Protein 1NH9 (pdb70)

Solvent-accessible surface area: 5113 Å² total; per-residue (Å²): 209,89,30,28,10,127,9,28,184,109,89,41,94,59,16,1,83,36,0,49,84,15,4,110,98,49,102,61,0,37,0,78,5,119,29,175,16,39,90,36,0,63,67,0,4,59,25,0,96,77,154,96,28,160,86,8,114,54,125,92,98,98,135,34,77,55,175,153,117,104,40,63,24,17,42,6,6,0,14,108

Sequence (80 aa):
MDNVVLIGKKPVMNYVVAVLTQLTSNDEVIIKARGKAINKAVDVAEMIRNRFIKDIKIKKIEIGTDKEVNVSTIEIVLAK

Radius of gyration: 12.1 Å; Cα contacts (8 Å, |Δi|>4): 144; chains: 1; bounding box: 22×22×36 Å

Structure (mmCIF, N/CA/C/O backbone):
data_1NH9
#
_entry.id   1NH9
#
_cell.length_a   51.506
_cell.length_b   51.506
_cell.length_c   125.307
_cell.angle_alpha   90.00
_cell.angle_beta   90.00
_cell.angle_gamma   120.00
#
_symmetry.space_group_name_H-M   'P 65 2 2'
#
loop_
_entity.id
_entity.type
_entity.pdbx_description
1 polymer 'DNA-binding protein Alba'
2 water water
#
loop_
_atom_site.group_PDB
_atom_site.id
_atom_site.type_symbol
_atom_site.label_atom_id
_atom_site.label_alt_id
_atom_site.label_comp_id
_atom_site.label_asym_id
_atom_site.label_entity_id
_atom_site.label_seq_id
_atom_site.pdbx_PDB_ins_code
_atom_site.Cartn_x
_atom_site.Cartn_y
_atom_site.Cartn_z
_atom_site.occupancy
_atom_site.B_iso_or_equiv
_atom_site.auth_seq_id
_atom_site.auth_comp_id
_atom_site.auth_asym_id
_atom_site.auth_atom_id
_atom_site.pdbx_PDB_model_num
ATOM 1 N N . MET A 1 1 ? -22.340 15.180 -188.097 1.00 84.30 1 MET A N 1
ATOM 2 C CA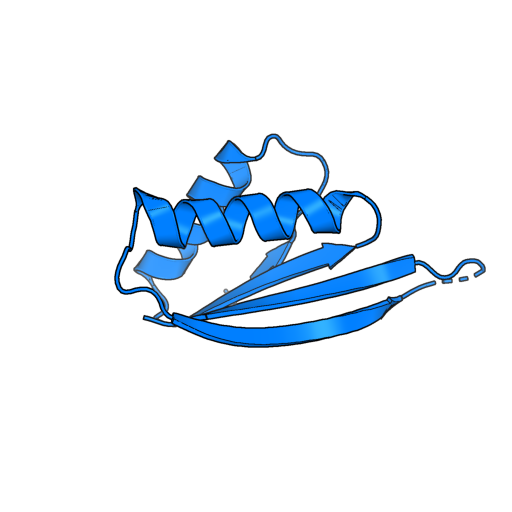 . MET A 1 1 ? -21.126 15.682 -187.390 1.00 72.89 1 MET A CA 1
ATOM 3 C C . MET A 1 1 ? -21.269 17.143 -186.950 1.00 61.29 1 MET A C 1
ATOM 4 O O . MET A 1 1 ? -21.945 17.945 -187.610 1.00 50.73 1 MET A O 1
ATOM 9 N N . ASP A 1 2 ? -20.634 17.478 -185.827 1.00 37.81 2 ASP A N 1
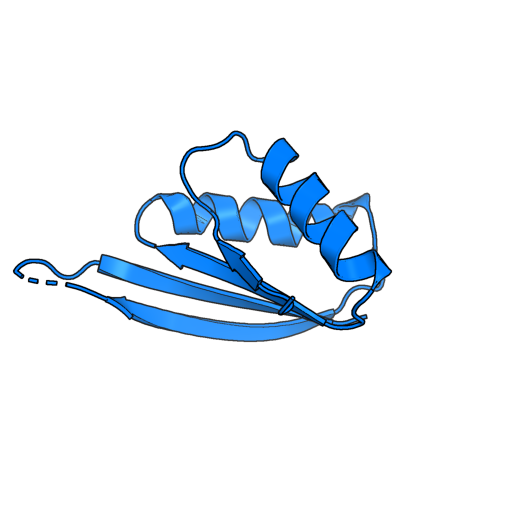ATOM 10 C CA . ASP A 1 2 ? -20.657 18.838 -185.303 1.00 53.83 2 ASP A CA 1
ATOM 11 C C . ASP A 1 2 ? -19.682 19.708 -186.097 1.00 50.96 2 ASP A C 1
ATOM 12 O O . ASP A 1 2 ? -19.108 19.272 -187.089 1.00 37.55 2 ASP A O 1
ATOM 17 N N . ASN A 1 3 ? -19.484 20.932 -185.642 1.00 30.20 3 ASN A N 1
ATOM 18 C CA . ASN A 1 3 ? -18.632 21.874 -186.349 1.00 29.05 3 ASN A CA 1
ATOM 19 C C . ASN A 1 3 ? -17.366 22.246 -185.564 1.00 32.03 3 ASN A C 1
ATOM 20 O O . ASN A 1 3 ? -16.895 23.366 -185.651 1.00 27.99 3 ASN A O 1
ATOM 25 N N . VAL A 1 4 ? -16.817 21.302 -184.812 1.00 23.02 4 VAL A N 1
ATOM 26 C CA . VAL A 1 4 ? -15.649 21.582 -183.975 1.00 37.03 4 VAL A CA 1
ATOM 27 C C . VAL A 1 4 ? -14.370 20.999 -184.530 1.00 51.81 4 VAL A C 1
ATOM 28 O O . VAL A 1 4 ? -14.379 19.904 -185.091 1.00 31.94 4 VAL A O 1
ATOM 32 N N . VAL A 1 5 ? -13.277 21.746 -184.377 1.00 24.54 5 VAL A N 1
ATOM 33 C CA . VAL A 1 5 ? -11.967 21.280 -184.791 1.00 24.80 5 VAL A CA 1
ATOM 34 C C . VAL A 1 5 ? -11.062 21.410 -183.560 1.00 21.45 5 VAL A C 1
ATOM 35 O O . VAL A 1 5 ? -10.810 22.515 -183.076 1.00 20.83 5 VAL A O 1
ATOM 39 N N . LEU A 1 6 ? -10.594 20.266 -183.068 1.00 17.51 6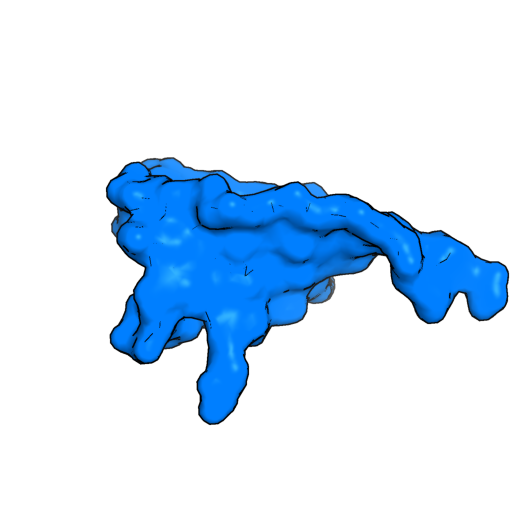 LEU A N 1
ATOM 40 C CA . LEU A 1 6 ? -9.726 20.187 -181.907 1.00 29.97 6 LEU A CA 1
ATOM 41 C C . LEU A 1 6 ? -8.278 20.345 -182.346 1.00 35.66 6 LEU A C 1
ATOM 42 O O . LEU A 1 6 ? -7.745 19.500 -183.046 1.00 28.37 6 LEU A O 1
ATOM 47 N N . ILE A 1 7 ? -7.642 21.434 -181.933 1.00 21.18 7 ILE A N 1
ATOM 48 C CA . ILE A 1 7 ? -6.255 21.700 -182.322 1.00 24.08 7 ILE A CA 1
ATOM 49 C C . ILE A 1 7 ? -5.286 20.992 -181.380 1.00 34.42 7 ILE A C 1
ATOM 50 O O . ILE A 1 7 ? -5.279 21.248 -180.177 1.00 33.60 7 ILE A O 1
ATOM 55 N N . GLY A 1 8 ? -4.474 20.097 -181.934 1.00 24.82 8 GLY A N 1
ATOM 56 C CA . GLY A 1 8 ? -3.510 19.383 -181.122 1.00 33.42 8 GLY A CA 1
ATOM 57 C C . GLY A 1 8 ? -2.084 19.491 -181.647 1.00 25.64 8 GLY A C 1
ATOM 58 O O . GLY A 1 8 ? -1.618 20.563 -182.036 1.00 34.02 8 GLY A O 1
ATOM 59 N N . LYS A 1 9 ? -1.404 18.354 -181.680 1.00 32.64 9 LYS A N 1
ATOM 60 C CA . LYS A 1 9 ? -0.022 18.289 -182.108 1.00 29.73 9 LYS A CA 1
ATOM 61 C C . LYS A 1 9 ? 0.265 18.239 -183.600 1.00 23.99 9 LYS A C 1
ATOM 62 O O . LYS A 1 9 ? 1.427 18.324 -183.998 1.00 32.92 9 LYS A O 1
ATOM 68 N N . LYS A 1 10 ? -0.760 18.105 -184.434 1.00 25.10 10 LYS A N 1
ATOM 69 C CA . LYS A 1 10 ? -0.508 18.044 -185.872 1.00 26.35 10 LYS A CA 1
ATOM 70 C C . LYS A 1 10 ? -0.017 19.385 -186.446 1.00 27.05 10 LYS A C 1
ATOM 71 O O . LYS A 1 10 ? -0.194 20.434 -185.824 1.00 25.65 10 LYS A O 1
ATOM 77 N N . PRO A 1 11 ? 0.620 19.368 -187.636 1.00 30.85 11 PRO A N 1
ATOM 78 C CA . PRO A 1 11 ? 1.101 20.632 -188.214 1.00 32.06 11 PRO A CA 1
ATOM 79 C C . PRO A 1 11 ? -0.058 21.592 -188.493 1.00 36.51 11 PRO A C 1
ATOM 80 O O . PRO A 1 11 ? -1.155 21.171 -188.867 1.00 28.77 11 PRO A O 1
ATOM 84 N N . VAL A 1 12 ? 0.200 22.880 -188.322 1.00 33.11 12 VAL A N 1
ATOM 85 C CA . VAL A 1 12 ? -0.816 23.903 -188.519 1.00 26.48 12 VAL A CA 1
ATOM 86 C C . VAL A 1 12 ? -1.654 23.723 -189.782 1.00 28.99 12 VAL A C 1
ATOM 87 O O . VAL A 1 12 ? -2.869 23.861 -189.737 1.00 23.80 12 VAL A O 1
ATOM 91 N N . MET A 1 13 ? -1.024 23.390 -190.903 1.00 25.40 13 MET A N 1
ATOM 92 C CA . MET A 1 13 ? -1.769 23.268 -192.150 1.00 20.13 13 MET A CA 1
ATOM 93 C C . MET A 1 13 ? -2.868 22.212 -192.141 1.00 20.68 13 MET A C 1
ATOM 94 O O . MET A 1 13 ? -3.898 22.397 -192.784 1.00 28.98 13 MET A O 1
ATOM 99 N N . ASN A 1 14 ? -2.647 21.119 -191.415 1.00 22.85 14 ASN A N 1
ATOM 100 C CA . ASN A 1 14 ? -3.646 20.056 -191.293 1.00 26.88 14 ASN A CA 1
ATOM 101 C C . ASN A 1 14 ? -4.937 20.630 -190.681 1.00 26.61 14 ASN A C 1
ATOM 102 O O . ASN A 1 14 ? -6.036 20.310 -191.121 1.00 26.57 14 ASN A O 1
ATOM 107 N N . TYR A 1 15 ? -4.796 21.479 -189.668 1.00 25.92 15 TYR A N 1
ATOM 108 C CA . TYR A 1 15 ? -5.963 22.092 -189.023 1.00 30.19 15 TYR A CA 1
ATOM 109 C C . TYR A 1 15 ? -6.560 23.172 -189.896 1.00 26.92 15 TYR A C 1
ATOM 110 O O . TYR A 1 15 ? -7.763 23.423 -189.860 1.00 24.85 15 TYR A O 1
ATOM 119 N N . VAL A 1 16 ? -5.722 23.844 -190.674 1.00 24.19 16 VAL A N 1
ATOM 120 C CA . VAL A 1 16 ? -6.254 24.850 -191.577 1.00 20.94 16 VAL A CA 1
ATOM 121 C C . VAL A 1 16 ? -7.197 24.119 -192.555 1.00 27.56 16 VAL A C 1
ATOM 122 O O . VAL A 1 16 ? -8.288 24.586 -192.853 1.00 24.20 16 VAL A O 1
ATOM 126 N N . VAL A 1 17 ? -6.761 22.982 -193.078 1.00 25.41 17 VAL A N 1
ATOM 127 C CA . VAL A 1 17 ? -7.616 22.228 -194.004 1.00 25.63 17 VAL A CA 1
ATOM 128 C C . VAL A 1 17 ? -8.873 21.682 -193.284 1.00 22.11 17 VAL A C 1
ATOM 129 O O . VAL A 1 17 ? -9.948 21.652 -193.860 1.00 24.75 17 VAL A O 1
ATOM 133 N N . ALA A 1 18 ? -8.729 21.260 -192.029 1.00 24.11 18 ALA A N 1
ATOM 134 C CA . ALA A 1 18 ? -9.878 20.724 -191.297 1.00 25.52 18 ALA A CA 1
ATOM 135 C C . ALA A 1 18 ? -10.913 21.821 -191.098 1.00 28.70 18 ALA A C 1
ATOM 136 O O . ALA A 1 18 ? -12.116 21.570 -191.242 1.00 25.48 18 ALA A O 1
ATOM 138 N N . VAL A 1 19 ? -10.457 23.041 -190.802 1.00 19.91 19 VAL A N 1
ATOM 139 C CA . VAL A 1 19 ? -11.372 24.171 -190.625 1.00 17.65 19 VAL A CA 1
ATOM 140 C C . VAL A 1 19 ? -12.067 24.490 -191.955 1.00 23.48 19 VAL A C 1
ATOM 141 O O . VAL A 1 19 ? -13.253 24.802 -191.975 1.00 25.26 19 VAL A O 1
ATOM 145 N N . LEU A 1 20 ? -11.325 24.447 -193.061 1.00 31.50 20 LEU A N 1
ATOM 146 C CA . LEU A 1 20 ? -11.915 24.707 -194.385 1.00 32.81 20 LEU A CA 1
ATOM 147 C C . LEU A 1 20 ? -12.972 23.637 -194.688 1.00 21.23 20 LEU A C 1
ATOM 148 O O . LEU A 1 20 ? -14.020 23.923 -195.247 1.00 29.16 20 LEU A O 1
ATOM 153 N N . THR A 1 21 ? -12.674 22.397 -194.315 1.00 24.13 21 THR A N 1
ATOM 154 C CA . THR A 1 21 ? -13.610 21.289 -194.526 1.00 36.12 21 THR A CA 1
ATOM 155 C C . THR A 1 21 ? -14.937 21.545 -193.795 1.00 42.55 21 THR A C 1
ATOM 156 O O . THR A 1 21 ? -16.012 21.384 -194.366 1.00 30.75 21 THR A O 1
ATOM 160 N N . GLN A 1 22 ? -14.855 21.967 -192.536 1.00 27.94 22 GLN A N 1
ATOM 161 C CA . GLN A 1 22 ? -16.037 22.261 -191.724 1.00 19.55 22 GLN A CA 1
ATOM 162 C C . GLN A 1 22 ? -16.798 23.454 -192.274 1.00 29.71 22 GLN A C 1
ATOM 163 O O . GLN A 1 22 ? -18.025 23.486 -192.243 1.00 28.42 22 GLN A O 1
ATOM 169 N N . LEU A 1 23 ? -16.064 24.442 -192.774 1.00 23.60 23 LEU A N 1
ATOM 170 C CA . LEU A 1 23 ? -16.689 25.636 -193.320 1.00 31.38 23 LEU A CA 1
ATOM 171 C C . LEU A 1 23 ? -17.436 25.348 -194.637 1.00 30.41 23 LEU A C 1
ATOM 172 O O . LEU A 1 23 ? -18.187 26.198 -195.125 1.00 35.41 23 LEU A O 1
ATOM 177 N N . THR A 1 24 ? -17.239 24.165 -195.217 1.00 31.38 24 THR A N 1
ATOM 178 C CA . THR A 1 24 ? -17.954 23.836 -196.461 1.00 36.60 24 THR A CA 1
ATOM 179 C C . THR A 1 24 ? -19.400 23.429 -196.165 1.00 36.43 24 THR A C 1
ATOM 180 O O . THR A 1 24 ? -20.276 23.572 -197.021 1.00 36.46 24 THR A O 1
ATOM 184 N N . SER A 1 25 ? -19.647 22.932 -194.954 1.00 29.43 25 SER A N 1
ATOM 185 C CA . SER A 1 25 ? -20.999 22.488 -194.553 1.00 23.73 25 SER A CA 1
ATOM 186 C C . SER A 1 25 ? -21.609 23.345 -193.448 1.00 35.66 25 SER A C 1
ATOM 187 O O . SER A 1 25 ? -22.788 23.207 -193.125 1.00 32.81 25 SER A O 1
ATOM 190 N N . ASN A 1 26 ? -20.807 24.232 -192.869 1.00 28.09 26 ASN A N 1
ATOM 191 C CA . ASN A 1 26 ? -21.279 25.088 -191.787 1.00 26.12 26 ASN A CA 1
ATOM 192 C C . ASN A 1 26 ? -20.888 26.542 -192.017 1.00 27.79 26 ASN A C 1
ATOM 193 O O . ASN A 1 26 ? -19.887 26.826 -192.666 1.00 30.92 26 ASN A O 1
ATOM 198 N N . ASP A 1 27 ? -21.682 27.458 -191.476 1.00 22.73 27 ASP A N 1
ATOM 199 C CA . ASP A 1 27 ? -21.390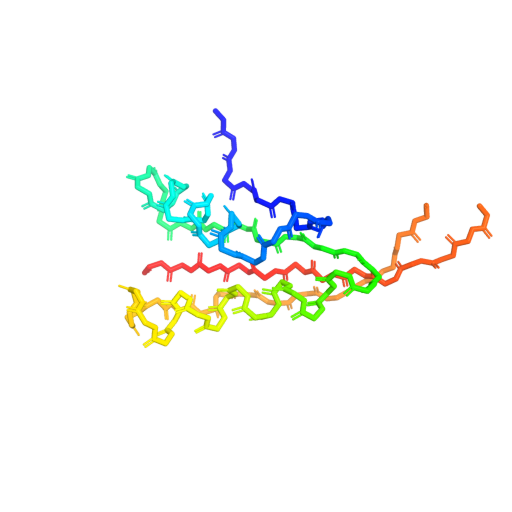 28.880 -191.590 1.00 35.01 27 ASP A CA 1
ATOM 200 C C . ASP A 1 27 ? -20.606 29.306 -190.347 1.00 26.65 27 ASP A C 1
ATOM 201 O O . ASP A 1 27 ? -20.130 30.433 -190.263 1.00 32.97 27 ASP A O 1
ATOM 206 N N . GLU A 1 28 ? -20.495 28.385 -189.392 1.00 25.20 28 GLU A N 1
ATOM 207 C CA . GLU A 1 28 ? -19.747 28.612 -188.155 1.00 28.34 28 GLU A CA 1
ATOM 208 C C . GLU A 1 28 ? -18.851 27.418 -187.831 1.00 33.34 28 GLU A C 1
ATOM 209 O O . GLU A 1 28 ? -19.249 26.265 -188.013 1.00 34.51 28 GLU A O 1
ATOM 215 N N . VAL A 1 29 ? -17.642 27.683 -187.344 1.00 20.12 29 VAL A N 1
ATOM 216 C CA . VAL A 1 29 ? -16.756 26.591 -186.951 1.00 14.17 29 VAL A CA 1
ATOM 217 C C . VAL A 1 29 ? -16.126 26.922 -185.612 1.00 22.70 29 VAL A C 1
ATOM 218 O O . VAL A 1 29 ? -15.732 28.068 -185.372 1.00 26.35 29 VAL A O 1
ATOM 222 N N . ILE A 1 30 ? -16.067 25.930 -184.731 1.00 20.94 30 ILE A N 1
ATOM 223 C CA . ILE A 1 30 ? -15.473 26.130 -183.417 1.00 21.84 30 ILE A CA 1
ATOM 224 C C . ILE A 1 30 ? -14.088 25.481 -183.326 1.00 27.59 30 ILE A C 1
ATOM 225 O O . ILE A 1 30 ? -13.950 24.268 -183.475 1.00 25.51 30 ILE A O 1
ATOM 230 N N . ILE A 1 31 ? -13.079 26.307 -183.063 1.00 18.56 31 ILE A N 1
ATOM 231 C CA . ILE A 1 31 ? -11.699 25.858 -182.917 1.00 20.89 31 ILE A CA 1
ATOM 232 C C . ILE A 1 31 ? -11.408 25.831 -181.410 1.00 19.25 31 ILE A C 1
ATOM 233 O O . ILE A 1 31 ? -11.578 26.828 -180.715 1.00 23.61 31 ILE A O 1
ATOM 238 N N . LYS A 1 32 ? -10.987 24.680 -180.921 1.00 18.67 32 LYS A N 1
ATOM 239 C CA . LYS A 1 32 ? -10.691 24.500 -179.511 1.00 20.72 32 LYS A CA 1
ATOM 240 C C . LYS A 1 32 ? -9.261 24.001 -179.365 1.00 20.01 32 LYS A C 1
ATOM 241 O O . LYS A 1 32 ? -8.798 23.217 -180.183 1.00 24.54 32 LYS A O 1
ATOM 247 N N . ALA A 1 33 ? -8.561 24.451 -178.322 1.00 24.47 33 ALA A N 1
ATOM 248 C CA . ALA A 1 33 ? -7.201 23.989 -178.070 1.00 14.55 33 ALA A CA 1
ATOM 249 C C . ALA A 1 33 ? -6.871 24.191 -176.595 1.00 23.91 33 ALA A C 1
ATOM 250 O O . ALA A 1 33 ? -7.504 25.008 -175.914 1.00 23.12 33 ALA A O 1
ATOM 252 N N . ARG A 1 34 ? -5.885 23.436 -176.113 1.00 22.67 34 ARG A N 1
ATOM 253 C CA . ARG A 1 34 ? -5.450 23.515 -174.720 1.00 26.90 34 ARG A CA 1
ATOM 254 C C . ARG A 1 34 ? -3.937 23.667 -174.610 1.00 19.86 34 ARG A C 1
ATOM 255 O O . ARG A 1 34 ? -3.193 23.271 -175.514 1.00 27.57 34 ARG A O 1
ATOM 263 N N . GLY A 1 35 ? -3.492 24.231 -173.490 1.00 30.41 35 GLY A N 1
ATOM 264 C CA . GLY A 1 35 ? -2.068 24.410 -173.263 1.00 24.92 35 GLY A CA 1
ATOM 265 C C . GLY A 1 35 ? -1.276 25.065 -174.380 1.00 39.09 35 GLY A C 1
ATOM 266 O O . GLY A 1 35 ? -1.670 26.108 -174.914 1.00 26.92 35 GLY A O 1
ATOM 267 N N . LYS A 1 36 ? -0.153 24.446 -174.740 1.00 30.85 36 LYS A N 1
ATOM 268 C CA . LYS A 1 36 ? 0.723 24.968 -175.795 1.00 31.86 36 LYS A CA 1
ATOM 269 C C . LYS A 1 36 ? 0.088 24.996 -177.185 1.00 31.31 36 LYS A C 1
ATOM 270 O O . LYS A 1 36 ? 0.576 25.690 -178.066 1.00 39.03 36 LYS A O 1
ATOM 276 N N . ALA A 1 37 ? -1.006 24.265 -177.395 1.00 23.79 37 ALA A N 1
ATOM 277 C CA . ALA A 1 37 ? -1.670 24.278 -178.713 1.00 27.91 37 ALA A CA 1
ATOM 278 C C . ALA A 1 37 ? -2.512 25.546 -178.907 1.00 20.80 37 ALA A C 1
ATOM 279 O O . ALA A 1 37 ? -2.982 25.840 -180.002 1.00 24.30 37 ALA A O 1
ATOM 281 N N . ILE A 1 38 ? -2.683 26.313 -177.841 1.00 19.89 38 ILE A N 1
ATOM 282 C CA . ILE A 1 38 ? -3.451 27.553 -177.933 1.00 19.04 38 ILE A CA 1
ATOM 283 C C . ILE A 1 38 ? -2.856 28.499 -178.964 1.00 22.48 38 ILE A C 1
ATOM 284 O O . ILE A 1 38 ? -3.584 29.128 -179.719 1.00 18.86 38 ILE A O 1
ATOM 289 N N . ASN A 1 39 ? -1.531 28.602 -179.012 1.00 21.55 39 ASN A N 1
ATOM 290 C CA . ASN A 1 39 ? -0.941 29.516 -179.963 1.00 23.77 39 ASN A CA 1
ATOM 291 C C . ASN A 1 39 ? -1.128 29.031 -181.392 1.00 23.65 39 ASN A C 1
ATOM 292 O O . ASN A 1 39 ? -1.194 29.844 -182.306 1.00 19.86 39 ASN A O 1
ATOM 297 N N . LYS A 1 40 ? -1.231 27.713 -181.570 1.00 23.44 40 LYS A N 1
ATOM 298 C CA . LYS A 1 40 ? -1.447 27.130 -182.895 1.00 23.72 40 LYS A CA 1
ATOM 299 C C . LYS A 1 40 ? -2.911 27.385 -183.292 1.00 17.50 40 LYS A C 1
ATOM 300 O O . LYS A 1 40 ? -3.216 27.616 -184.463 1.00 21.34 40 LYS A O 1
ATOM 306 N N . ALA A 1 41 ? -3.821 27.362 -182.312 1.00 24.42 41 ALA A N 1
ATOM 307 C CA . ALA A 1 41 ? -5.242 27.629 -182.603 1.00 28.57 41 ALA A CA 1
ATOM 308 C C . ALA A 1 41 ? -5.381 29.056 -183.117 1.00 23.01 41 ALA A C 1
ATOM 309 O O . ALA A 1 41 ? -6.140 29.320 -184.055 1.00 21.30 41 ALA A O 1
ATOM 311 N N . VAL A 1 42 ? -4.640 29.984 -182.518 1.00 24.07 42 VAL A N 1
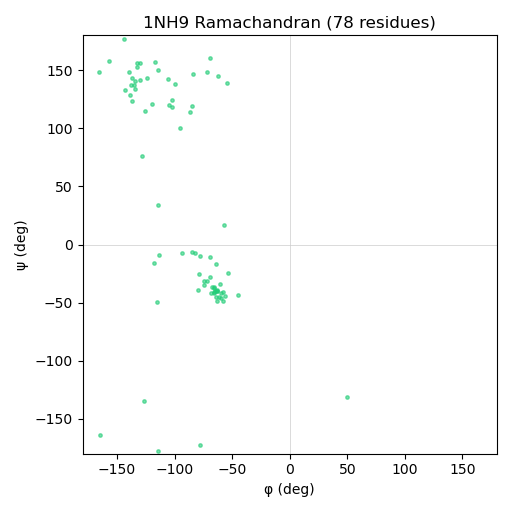ATOM 312 C CA . VAL A 1 42 ? -4.716 31.355 -182.987 1.00 18.00 42 VAL A CA 1
ATOM 313 C C . VAL A 1 42 ? -4.090 31.450 -184.389 1.00 21.64 42 VAL A C 1
ATOM 314 O O . VAL A 1 42 ? -4.624 32.137 -185.258 1.00 23.69 42 VAL A O 1
ATOM 318 N N . ASP A 1 43 ? -2.964 30.768 -184.608 1.00 22.62 43 ASP A N 1
ATOM 319 C CA . ASP A 1 43 ? -2.332 30.761 -185.933 1.00 20.05 43 ASP A CA 1
ATOM 320 C C . ASP A 1 43 ? -3.316 30.270 -186.984 1.00 21.34 43 ASP A C 1
ATOM 321 O O . ASP A 1 43 ? -3.413 30.829 -188.077 1.00 25.19 43 ASP A O 1
ATOM 326 N N . VAL A 1 44 ? -4.028 29.202 -186.653 1.00 20.16 44 VAL A N 1
ATOM 327 C CA . VAL A 1 44 ? -4.988 28.651 -187.600 1.00 28.47 44 VAL A CA 1
ATOM 328 C C . VAL A 1 44 ? -6.094 29.645 -187.914 1.00 37.05 44 VAL A C 1
ATOM 329 O O . VAL A 1 44 ? -6.404 29.896 -189.088 1.00 24.62 44 VAL A O 1
ATOM 333 N N . ALA A 1 45 ? -6.679 30.237 -186.876 1.00 21.85 45 ALA A N 1
ATOM 334 C CA . ALA A 1 45 ? -7.766 31.196 -187.100 1.00 27.92 45 ALA A CA 1
ATOM 335 C C . ALA A 1 45 ? -7.276 32.403 -187.874 1.00 25.82 45 ALA A C 1
ATOM 336 O O . ALA A 1 45 ? -7.996 32.922 -188.744 1.00 25.66 45 ALA A O 1
ATOM 338 N N . GLU A 1 46 ? -6.061 32.863 -187.572 1.00 17.57 46 GLU A N 1
ATOM 339 C CA . GLU A 1 46 ? -5.530 34.042 -188.285 1.00 25.87 46 GLU A CA 1
ATOM 340 C C . GLU A 1 46 ? -5.256 33.731 -189.760 1.00 41.13 46 GLU A C 1
ATOM 341 O O . GLU A 1 46 ? -5.463 34.570 -190.649 1.00 28.33 46 GLU A O 1
ATOM 347 N N . MET A 1 47 ? -4.797 32.519 -190.023 1.00 24.37 47 MET A N 1
ATOM 348 C CA . MET A 1 47 ? -4.538 32.132 -191.407 1.00 30.16 47 MET A CA 1
ATOM 349 C C . MET A 1 47 ? -5.829 32.122 -192.230 1.00 28.74 47 MET A C 1
ATOM 350 O O . MET A 1 47 ? -5.864 32.629 -193.346 1.00 31.40 47 MET A O 1
ATOM 355 N N . ILE A 1 48 ? -6.895 31.554 -191.672 1.00 25.31 48 ILE A N 1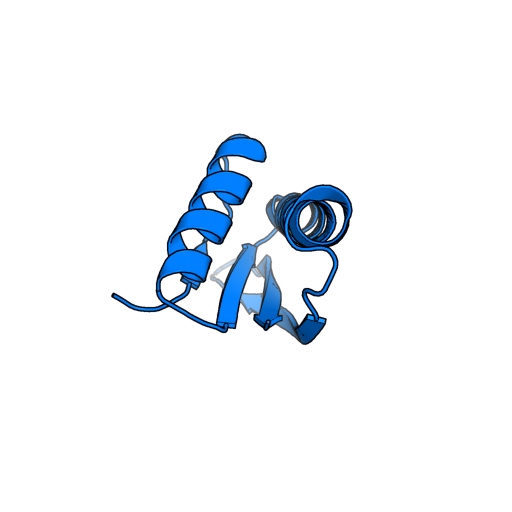
ATOM 356 C CA . ILE A 1 48 ? -8.181 31.489 -192.374 1.00 18.57 48 ILE A CA 1
ATOM 357 C C . ILE A 1 48 ? -8.621 32.913 -192.723 1.00 53.44 48 ILE A C 1
ATOM 358 O O . ILE A 1 48 ? -8.990 33.221 -193.858 1.00 29.77 48 ILE A O 1
ATOM 363 N N . ARG A 1 49 ? -8.547 33.778 -191.723 1.00 34.40 49 ARG A N 1
ATOM 364 C CA . ARG A 1 49 ? -8.925 35.179 -191.826 1.00 31.46 49 ARG A CA 1
ATOM 365 C C . ARG A 1 49 ? -8.027 35.977 -192.777 1.00 36.09 49 ARG A C 1
ATOM 366 O O . ARG A 1 49 ? -8.496 36.798 -193.566 1.00 34.25 49 ARG A O 1
ATOM 374 N N . ASN A 1 50 ? -6.729 35.726 -192.705 1.00 31.22 50 ASN A N 1
ATOM 375 C CA . ASN A 1 50 ? -5.781 36.459 -193.537 1.00 31.93 50 ASN A CA 1
ATOM 376 C C . ASN A 1 50 ? -5.672 35.990 -194.971 1.00 49.54 50 ASN A C 1
ATOM 377 O O . ASN A 1 50 ? -5.552 36.816 -195.869 1.00 41.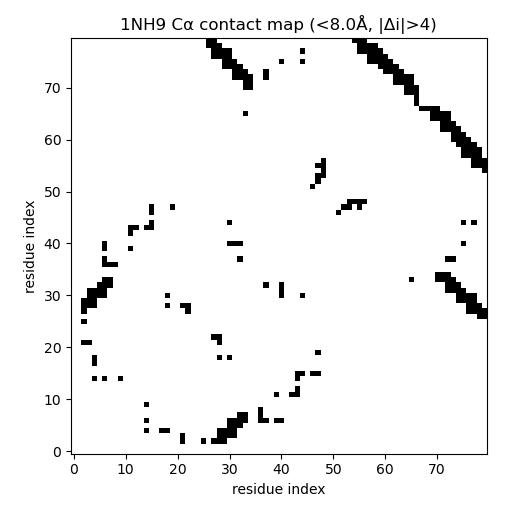66 50 ASN A O 1
ATOM 382 N N . ARG A 1 51 ? -5.721 34.677 -195.185 1.00 36.76 51 ARG A N 1
ATOM 383 C CA . ARG A 1 51 ? -5.509 34.124 -196.517 1.00 45.88 51 ARG A CA 1
ATOM 384 C C . ARG A 1 51 ? -6.582 33.327 -197.249 1.00 59.45 51 ARG A C 1
ATOM 385 O O . ARG A 1 51 ? -6.479 33.154 -198.464 1.00 50.01 51 ARG A O 1
ATOM 393 N N . PHE A 1 52 ? -7.608 32.849 -196.553 1.00 40.39 52 PHE A N 1
ATOM 394 C CA . PHE A 1 52 ? -8.590 32.019 -197.224 1.00 32.68 52 PHE A CA 1
ATOM 395 C C . PHE A 1 52 ? -9.995 32.545 -197.328 1.00 43.54 52 PHE A C 1
ATOM 396 O O . PHE A 1 52 ? -10.585 32.527 -198.399 1.00 38.83 52 PHE A O 1
ATOM 404 N N . ILE A 1 53 ? -10.540 32.996 -196.212 1.00 38.21 53 ILE A N 1
ATOM 405 C CA . ILE A 1 53 ? -11.889 33.536 -196.193 1.00 39.50 53 ILE A CA 1
ATOM 406 C C . ILE A 1 53 ? -11.744 34.877 -195.510 1.00 49.51 53 ILE A C 1
ATOM 407 O O . ILE A 1 53 ? -12.087 35.037 -194.341 1.00 56.12 53 ILE A O 1
ATOM 412 N N . LYS A 1 54 ? -11.215 35.840 -196.254 1.00 65.92 54 LYS A N 1
ATOM 413 C CA . LYS A 1 54 ? -10.975 37.176 -195.734 1.00 48.53 54 LYS A CA 1
ATOM 414 C C . LYS A 1 54 ? -12.177 37.866 -195.094 1.00 63.18 54 LYS A C 1
ATOM 415 O O . LYS A 1 54 ? -12.005 38.747 -194.246 1.00 66.73 54 LYS A O 1
ATOM 421 N N . ASP A 1 55 ? -13.386 37.466 -195.487 1.00 42.70 55 ASP A N 1
ATOM 422 C CA . ASP A 1 55 ? -14.605 38.067 -194.936 1.00 63.03 55 ASP A CA 1
ATOM 423 C C . ASP A 1 55 ? -15.024 37.407 -193.622 1.00 49.32 55 ASP A C 1
ATOM 424 O O . ASP A 1 55 ? -15.962 37.854 -192.963 1.00 44.77 55 ASP A O 1
ATOM 429 N N . ILE A 1 56 ? -14.333 36.336 -193.253 1.00 38.80 56 ILE A N 1
ATOM 430 C CA . ILE A 1 56 ? -14.636 35.598 -192.032 1.00 39.22 56 ILE A CA 1
ATOM 431 C C . ILE A 1 56 ? -14.636 36.517 -190.806 1.00 35.16 56 ILE A C 1
ATOM 432 O O . ILE A 1 56 ? -13.791 37.397 -190.696 1.00 43.27 56 ILE A O 1
ATOM 437 N N . LYS A 1 57 ? -15.591 36.316 -189.896 1.00 25.71 57 LYS A N 1
ATOM 438 C CA . LYS A 1 57 ? -15.678 37.121 -188.688 1.00 42.53 57 LYS A CA 1
ATOM 439 C C . LYS A 1 57 ? -15.423 36.245 -187.468 1.00 56.96 57 LYS A C 1
ATOM 440 O O . LYS A 1 57 ? -15.715 35.047 -187.483 1.00 26.74 57 LYS A O 1
ATOM 446 N N . ILE A 1 58 ? -14.865 36.840 -186.418 1.00 36.16 58 ILE A N 1
ATOM 447 C CA . ILE A 1 58 ? -14.607 36.109 -185.183 1.00 33.98 58 ILE A CA 1
ATOM 448 C C . ILE A 1 58 ? -15.805 36.388 -184.291 1.00 46.07 58 ILE A C 1
ATOM 449 O O . ILE A 1 58 ? -15.889 37.441 -183.668 1.00 48.09 58 ILE A O 1
ATOM 454 N N . LYS A 1 59 ? -16.730 35.437 -184.238 1.00 31.03 59 LYS A N 1
ATOM 455 C CA . LYS A 1 59 ? -17.958 35.574 -183.463 1.00 39.76 59 LYS A CA 1
ATOM 456 C C . LYS A 1 59 ? -17.781 35.506 -181.943 1.00 49.39 59 LYS A C 1
ATOM 457 O O . LYS A 1 59 ? -18.525 36.132 -181.180 1.00 29.55 59 LYS A O 1
ATOM 463 N N . LYS A 1 60 ? -16.796 34.747 -181.493 1.00 28.65 60 LYS A N 1
ATOM 464 C CA . LYS A 1 60 ? -16.585 34.621 -180.069 1.00 29.82 60 LYS A CA 1
ATOM 465 C C . LYS A 1 60 ? -15.231 34.007 -179.770 1.00 35.19 60 LYS A C 1
ATOM 466 O O . LYS A 1 60 ? -14.712 33.209 -180.554 1.00 29.10 60 LYS A O 1
ATOM 472 N N . ILE A 1 61 ? -14.658 34.420 -178.645 1.00 31.69 61 ILE A N 1
ATOM 473 C CA . ILE A 1 61 ? -13.387 33.891 -178.155 1.00 20.67 61 ILE A CA 1
ATOM 474 C C . ILE A 1 61 ? -13.580 33.740 -176.676 1.00 25.59 61 ILE A C 1
ATOM 475 O O . ILE A 1 61 ? -14.005 34.668 -176.004 1.00 32.41 61 ILE A O 1
ATOM 480 N N . GLU A 1 62 ? -13.275 32.561 -176.168 1.00 23.90 62 GLU A N 1
ATOM 481 C CA . GLU A 1 62 ? -13.440 32.312 -174.759 1.00 29.64 62 GLU A CA 1
ATOM 482 C C . GLU A 1 62 ? -12.244 31.531 -174.238 1.00 32.12 62 GLU A C 1
ATOM 483 O O . GLU A 1 62 ? -11.752 30.636 -174.919 1.00 25.52 62 GLU A O 1
ATOM 489 N N . ILE A 1 63 ? -11.737 31.897 -173.063 1.00 25.66 63 ILE A N 1
ATOM 490 C CA . ILE A 1 63 ? -10.625 31.143 -172.483 1.00 26.44 63 ILE A CA 1
ATOM 491 C C . ILE A 1 63 ? -11.100 30.524 -171.180 1.00 21.44 63 ILE A C 1
ATOM 492 O O . ILE A 1 63 ? -12.060 30.999 -170.569 1.00 31.54 63 ILE A O 1
ATOM 497 N N . GLY A 1 64 ? -10.426 29.466 -170.761 1.00 24.98 64 GLY A N 1
ATOM 498 C CA . GLY A 1 64 ? -10.797 28.796 -169.530 1.00 32.46 64 GLY A CA 1
ATOM 499 C C . GLY A 1 64 ? -9.694 27.868 -169.071 1.00 28.00 64 GLY A C 1
ATOM 500 O O . GLY A 1 64 ? -8.557 27.983 -169.533 1.00 27.79 64 GLY A O 1
ATOM 501 N N . THR A 1 65 ? -10.034 26.960 -168.154 1.00 25.65 65 THR A N 1
ATOM 502 C CA . THR A 1 65 ? -9.108 25.980 -167.600 1.00 30.59 65 THR A CA 1
ATOM 503 C C . THR A 1 65 ? -9.734 24.571 -167.559 1.00 26.64 65 THR A C 1
ATOM 504 O O . THR A 1 65 ? -10.871 24.428 -167.129 1.00 33.79 65 THR A O 1
ATOM 508 N N . ASP A 1 66 ? -8.993 23.552 -168.003 1.00 50.67 66 ASP A N 1
ATOM 509 C CA . ASP A 1 66 ? -9.448 22.147 -168.000 1.00 44.76 66 ASP A CA 1
ATOM 510 C C . ASP A 1 66 ? -8.607 21.320 -167.038 1.00 60.42 66 ASP A C 1
ATOM 511 O O . ASP A 1 66 ? -7.707 21.845 -166.388 1.00 44.98 66 ASP A O 1
ATOM 516 N N . LYS A 1 67 ? -8.894 20.018 -166.980 1.00 74.32 67 LYS A N 1
ATOM 517 C CA . LYS A 1 67 ? -8.184 19.078 -166.105 1.00 51.41 67 LYS A CA 1
ATOM 518 C C . LYS A 1 67 ? -8.019 17.715 -166.758 1.00 63.37 67 LYS A C 1
ATOM 519 O O . LYS A 1 67 ? -7.035 17.471 -167.456 1.00 80.87 67 LYS A O 1
ATOM 525 N N . GLU A 1 75 ? -4.965 15.831 -162.146 1.00 78.82 75 GLU A N 1
ATOM 526 C CA . GLU A 1 75 ? -4.695 16.660 -160.978 1.00 83.03 75 GLU A CA 1
ATOM 527 C C . GLU A 1 75 ? -3.978 17.950 -161.376 1.00 76.37 75 GLU A C 1
ATOM 528 O O . GLU A 1 75 ? -3.396 18.634 -16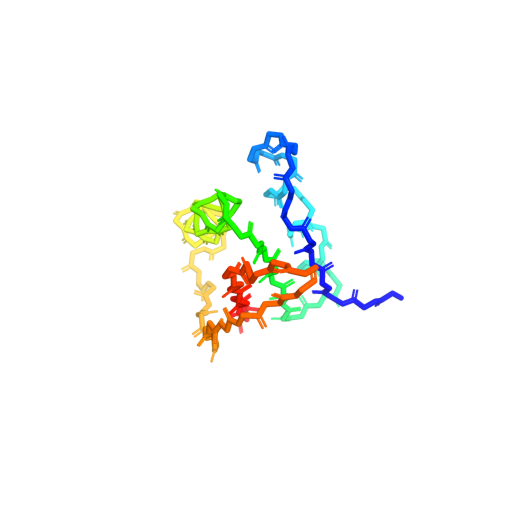0.530 1.00 73.81 75 GLU A O 1
ATOM 530 N N . VAL A 1 76 ? -4.027 18.285 -162.661 1.00 72.94 76 VAL A N 1
ATOM 531 C CA . VAL A 1 76 ? -3.361 19.490 -163.145 1.00 71.81 76 VAL A CA 1
ATOM 532 C C . VAL A 1 76 ? -4.264 20.367 -164.007 1.00 54.02 76 VAL A C 1
ATOM 533 O O . VAL A 1 76 ? -5.059 19.869 -164.799 1.00 55.72 76 VAL A O 1
ATOM 537 N N . ASN A 1 77 ? -4.126 21.678 -163.841 1.00 43.04 77 ASN A N 1
ATOM 538 C CA . ASN A 1 77 ? -4.894 22.635 -164.618 1.00 54.20 77 ASN A CA 1
ATOM 539 C C . ASN A 1 77 ? -4.218 22.901 -165.958 1.00 55.63 77 ASN A C 1
ATOM 540 O O . ASN A 1 77 ? -2.986 22.879 -166.076 1.00 36.54 77 ASN A O 1
ATOM 545 N N . VAL A 1 78 ? -5.028 23.143 -166.978 1.00 40.09 78 VAL A N 1
ATOM 546 C CA . VAL A 1 78 ? -4.486 23.443 -168.292 1.00 31.99 78 VAL A CA 1
ATOM 547 C C . VAL A 1 78 ? -5.393 24.490 -168.914 1.00 29.82 78 VAL A C 1
ATOM 548 O O . VAL A 1 78 ? -6.607 24.380 -168.852 1.00 28.15 78 VAL A O 1
ATOM 552 N N . SER A 1 79 ? -4.795 25.527 -169.476 1.00 26.03 79 SER A N 1
ATOM 553 C CA . SER A 1 79 ? -5.557 26.595 -170.118 1.00 25.69 79 SER A CA 1
ATOM 554 C C . SER A 1 79 ? -6.169 26.119 -171.418 1.00 24.33 79 SER A C 1
ATOM 555 O O . SER A 1 79 ? -5.599 25.271 -172.107 1.00 22.63 79 SER A O 1
ATOM 558 N N . THR A 1 80 ? -7.329 26.686 -171.735 1.00 20.90 80 THR A N 1
ATOM 559 C CA . THR A 1 80 ? -8.059 26.364 -172.940 1.00 25.26 80 THR A CA 1
ATOM 560 C C . THR A 1 80 ? -8.508 27.637 -173.632 1.00 32.82 80 THR A C 1
ATOM 561 O O . THR A 1 80 ? -8.647 28.703 -173.014 1.00 23.24 80 THR A O 1
ATOM 565 N N . ILE A 1 81 ? -8.726 27.514 -174.932 1.00 19.10 81 ILE A N 1
ATOM 566 C CA . ILE A 1 81 ? -9.241 28.613 -175.728 1.00 16.49 81 ILE A CA 1
ATOM 567 C C . ILE A 1 81 ? -10.250 27.992 -176.694 1.00 28.05 81 ILE A C 1
ATOM 568 O O . ILE A 1 81 ? -10.131 26.831 -177.095 1.00 19.31 81 ILE A O 1
ATOM 573 N N . GLU A 1 82 ? -11.263 28.764 -177.025 1.00 23.42 82 GLU A N 1
ATOM 574 C CA . GLU A 1 82 ? -12.268 28.341 -177.973 1.00 22.76 82 GLU A CA 1
ATOM 575 C C . GLU A 1 82 ? -12.484 29.578 -178.827 1.00 30.90 82 GLU A C 1
ATOM 576 O O . GLU A 1 82 ? -12.773 30.642 -178.303 1.00 25.60 82 GLU A O 1
ATOM 582 N N . ILE A 1 83 ? -12.300 29.436 -180.137 1.00 19.49 83 ILE A N 1
ATOM 583 C CA . ILE A 1 83 ? -12.450 30.539 -181.081 1.00 21.34 83 ILE A CA 1
ATOM 584 C C . ILE A 1 83 ? -13.541 30.171 -182.071 1.00 30.79 83 ILE A C 1
ATOM 585 O O . ILE A 1 83 ? -13.449 29.167 -182.768 1.00 24.23 83 ILE A O 1
ATOM 590 N N . VAL A 1 84 ? -14.583 30.983 -182.137 1.00 26.96 84 VAL A N 1
ATOM 591 C CA . VAL A 1 84 ? -15.663 30.678 -183.058 1.00 33.67 84 VAL A CA 1
ATOM 592 C C . VAL A 1 84 ? -15.556 31.556 -184.283 1.00 30.27 84 VAL A C 1
ATOM 593 O O . VAL A 1 84 ? -15.576 32.782 -184.178 1.00 23.53 84 VAL A O 1
ATOM 597 N N . LEU A 1 85 ? -15.382 30.924 -185.444 1.00 23.91 85 LEU A N 1
ATOM 598 C CA . LEU A 1 85 ? -15.306 31.656 -186.699 1.00 17.44 85 LEU A CA 1
ATOM 599 C C . LEU A 1 85 ? -16.682 31.557 -187.378 1.00 40.10 85 LEU A C 1
ATOM 600 O O . LEU A 1 85 ? -17.304 30.493 -187.374 1.00 38.41 85 LEU A O 1
ATOM 605 N N . ALA A 1 86 ? -17.154 32.661 -187.953 1.00 37.85 86 ALA A N 1
ATOM 606 C CA . ALA A 1 86 ? -18.448 32.674 -188.624 1.00 25.85 86 ALA A CA 1
ATOM 607 C C . ALA A 1 86 ? -18.354 33.441 -189.930 1.00 30.96 86 ALA A C 1
ATOM 608 O O . ALA A 1 86 ? -17.632 34.440 -190.036 1.00 33.22 86 ALA A O 1
ATOM 610 N N . LYS A 1 87 ? -19.076 32.968 -190.937 1.00 35.14 87 LYS A N 1
ATOM 611 C CA . LYS A 1 87 ? -19.058 33.620 -192.238 1.00 49.02 87 LYS A CA 1
ATOM 612 C C . LYS A 1 87 ? -19.999 34.820 -192.224 1.00 40.35 87 LYS A C 1
ATOM 613 O O . LYS A 1 87 ? -20.855 34.875 -191.315 1.00 67.87 87 LYS A O 1
#

Nearest PDB structures (foldseek):
  1nh9-assembly1_A  TM=1.013E+00  e=2.250E-16  Methanocaldococcus jannaschii
  3toe-assembly1_B  TM=9.544E-01  e=1.949E-10  Methanothermobacter thermautotrophicus str. Delta H
  8xap-assembly2_B  TM=9.379E-01  e=2.005E-07  Sulfolobus acidocaldarius DSM 639
  1udv-assembly1_A  TM=9.202E-01  e=9.939E-07  Saccharolobus solfataricus P2
  2q3v-assembly1_A  TM=9.005E-01  e=3.301E-06  Arabidopsis thaliana

B-factor: mean 37.71, std 18.21, range [14.17, 113.29]

Secondary structure (DSSP, 8-state):
--SEEEE-SS-HHHHHHHHHHHHHH-SEEEEEEEGGGHHHHHHHHHHIIIII-TT-EEEEEEEEEE----EEEEEEEEE-

InterPro domains:
  IPR002775 DNA/RNA-binding protein Alba-like [PF01918] (3-64)
  IPR013795 DNA/RNA-binding protein Alba [MF_01122] (1-87)
  IPR013795 DNA/RNA-binding protein Alba [PIRSF028732] (2-87)
  IPR013795 DNA/RNA-binding protein Alba [TIGR00285] (2-87)
  IPR036882 Alba-like domain superfamily [G3DSA:3.30.110.20] (1-87)
  IPR036882 Alba-like domain superfamily [SSF82704] (2-87)

Organism: Methanocaldococcus jannaschii (strain ATCC 43067 / DSM 2661 / JAL-1 / JCM 10045 / NBRC 100440) (NCBI:txid243232)

CATH classification: 3.30.110.20

Foldseek 3Di:
DDQEDEQDPDDLVVSLVVNVVSVVVDQKHKYKYKAPSVVSSVVSVVCCCPPNPVVKDFPDKDKDWDDVDIIIMIMTMIGD